Protein AF-A0A6N2LAY9-F1 (afdb_monomer_lite)

pLDDT: mean 89.41, std 8.12, range [63.25, 98.31]

InterPro domains:
  IPR001128 Cytochrome P450 [PF00067] (7-78)
  IPR036396 Cytochrome P450 superfamily [G3DSA:1.10.630.10] (2-80)
  IPR036396 Cytochrome P450 superfamily [SSF48264] (8-78)
  IPR050665 Plant Cytochrome P450 Monooxygenases [PTHR24282] (11-79)

Sequence (80 aa):
MSSYRNQDGKEETLEAEEVIDECKTFYFAGKETTANVLTWALLLLASHQEWQEKAREVFHVYGGKEVPGADNLSNLKIVS

Structure (mmCIF, N/CA/C/O backbone):
data_AF-A0A6N2LAY9-F1
#
_entry.id   AF-A0A6N2LAY9-F1
#
loop_
_atom_site.group_PDB
_atom_site.id
_atom_site.type_symbol
_atom_site.label_atom_id
_atom_site.label_alt_id
_atom_site.label_comp_id
_atom_site.label_asym_id
_atom_site.label_entity_id
_atom_site.label_seq_id
_atom_site.pdbx_PDB_ins_code
_atom_site.Cartn_x
_atom_site.Cartn_y
_atom_site.Cartn_z
_atom_site.occupancy
_atom_site.B_iso_or_equiv
_atom_site.auth_seq_id
_atom_site.auth_comp_id
_atom_site.auth_asym_id
_atom_site.auth_atom_id
_atom_site.pdbx_PDB_model_num
ATOM 1 N N . MET A 1 1 ? 10.225 0.123 -30.326 1.00 70.06 1 MET A N 1
ATOM 2 C CA . MET A 1 1 ? 10.219 0.848 -29.037 1.00 70.06 1 MET A CA 1
ATOM 3 C C . MET A 1 1 ? 10.701 2.271 -29.315 1.00 70.06 1 MET A C 1
ATOM 5 O O . MET A 1 1 ? 11.396 2.444 -30.309 1.00 70.06 1 MET A O 1
ATOM 9 N N . SER A 1 2 ? 10.257 3.284 -28.562 1.00 79.19 2 SER A N 1
ATOM 10 C CA . SER A 1 2 ? 10.663 4.684 -28.814 1.00 79.19 2 SER A CA 1
ATOM 11 C C . SER A 1 2 ? 12.133 4.877 -28.443 1.00 79.19 2 SER A C 1
ATOM 13 O O . SER A 1 2 ? 12.530 4.388 -27.385 1.00 79.19 2 SER A O 1
ATOM 15 N N . SER A 1 3 ? 12.918 5.582 -29.268 1.00 85.12 3 SER A N 1
ATOM 16 C CA . SER A 1 3 ? 14.282 5.957 -28.876 1.00 85.12 3 SER A CA 1
ATOM 17 C C . SER A 1 3 ? 14.246 7.060 -27.815 1.00 85.12 3 SER A C 1
ATOM 19 O O . SER A 1 3 ? 13.298 7.853 -27.751 1.00 85.12 3 SER A O 1
ATOM 21 N N . TYR A 1 4 ? 15.259 7.085 -26.955 1.00 84.31 4 TYR A N 1
ATOM 22 C CA . TYR A 1 4 ? 15.520 8.162 -26.005 1.00 84.31 4 TYR A CA 1
ATOM 23 C C . TYR A 1 4 ? 16.969 8.620 -26.148 1.00 84.31 4 TYR A C 1
ATOM 25 O O . TYR A 1 4 ? 17.827 7.893 -26.646 1.00 84.31 4 TYR A O 1
ATOM 33 N N . ARG A 1 5 ? 17.247 9.851 -25.719 1.00 87.75 5 ARG A N 1
ATOM 34 C CA . ARG A 1 5 ? 18.597 10.406 -25.757 1.00 87.75 5 ARG A CA 1
ATOM 35 C C . ARG A 1 5 ? 19.289 10.144 -24.424 1.00 87.75 5 ARG A C 1
ATOM 37 O O . ARG A 1 5 ? 18.810 10.613 -23.393 1.00 87.75 5 ARG A O 1
ATOM 44 N N . ASN A 1 6 ? 20.381 9.390 -24.444 1.00 85.81 6 ASN A N 1
ATOM 45 C CA . ASN A 1 6 ? 21.165 9.103 -23.247 1.00 85.81 6 ASN A CA 1
ATOM 46 C C . ASN A 1 6 ? 22.028 10.317 -22.831 1.00 85.81 6 ASN A C 1
ATOM 48 O O . ASN A 1 6 ? 22.042 11.354 -23.503 1.00 85.81 6 ASN A O 1
ATOM 52 N N . GLN A 1 7 ? 22.748 10.203 -21.711 1.00 85.06 7 GLN A N 1
ATOM 53 C CA . GLN A 1 7 ? 23.555 11.301 -21.149 1.00 85.06 7 GLN A CA 1
ATOM 54 C C . GLN A 1 7 ? 24.700 11.756 -22.073 1.00 85.06 7 GLN A C 1
ATOM 56 O O . GLN A 1 7 ? 25.084 12.922 -22.037 1.00 85.06 7 GLN A O 1
ATOM 61 N N . ASP A 1 8 ? 25.173 10.875 -22.959 1.00 90.06 8 ASP A N 1
ATOM 62 C CA . ASP A 1 8 ? 26.194 11.172 -23.972 1.00 90.06 8 ASP A CA 1
ATOM 63 C C . ASP A 1 8 ? 25.604 11.787 -25.253 1.00 90.06 8 ASP A C 1
ATOM 65 O O . ASP A 1 8 ? 26.307 12.013 -26.241 1.00 90.06 8 ASP A O 1
ATOM 69 N N . GLY A 1 9 ? 24.294 12.044 -25.276 1.00 88.00 9 GLY A N 1
ATOM 70 C CA . GLY A 1 9 ? 23.602 12.604 -26.426 1.00 88.00 9 GLY A CA 1
ATOM 71 C C . GLY A 1 9 ? 23.329 11.602 -27.549 1.00 88.00 9 GLY A C 1
ATOM 72 O O . GLY A 1 9 ? 22.898 12.050 -28.618 1.00 88.00 9 GLY A O 1
ATOM 73 N N . LYS A 1 10 ? 23.557 10.300 -27.330 1.00 88.88 10 LYS A N 1
ATOM 74 C CA . LYS A 1 10 ? 23.277 9.223 -28.290 1.00 88.88 10 LYS A CA 1
ATOM 75 C C . LYS A 1 10 ? 21.823 8.780 -28.182 1.00 88.88 10 LYS A C 1
ATOM 77 O O . LYS A 1 10 ? 21.252 8.776 -27.095 1.00 88.88 10 LYS A O 1
ATOM 82 N N . GLU A 1 11 ? 21.232 8.421 -29.316 1.00 89.88 11 GLU A N 1
ATOM 83 C CA . GLU A 1 11 ? 19.919 7.783 -29.325 1.00 89.88 11 GLU A CA 1
ATOM 84 C C . GLU A 1 11 ? 20.059 6.292 -29.035 1.00 89.88 11 GLU A C 1
ATOM 86 O O . GLU A 1 11 ? 20.785 5.583 -29.731 1.00 89.88 11 GLU A O 1
ATOM 91 N N . GLU A 1 12 ? 19.343 5.831 -28.017 1.00 89.12 12 GLU A N 1
ATOM 92 C CA . GLU A 1 12 ? 19.284 4.436 -27.596 1.00 89.12 12 GLU A CA 1
ATOM 93 C C . GLU A 1 12 ? 17.833 3.971 -27.524 1.00 89.12 12 GLU A C 1
ATOM 95 O O . GLU A 1 12 ? 16.891 4.764 -27.471 1.00 89.12 12 GLU A O 1
ATOM 100 N N . THR A 1 13 ? 17.645 2.659 -27.583 1.00 89.94 13 THR A N 1
ATOM 101 C CA . THR A 1 13 ? 16.346 2.006 -27.443 1.00 89.94 13 THR A CA 1
ATOM 102 C C . THR A 1 13 ? 16.508 0.903 -26.417 1.00 89.94 13 THR A C 1
ATOM 104 O O . THR A 1 13 ? 17.464 0.144 -26.527 1.00 89.94 13 THR A O 1
ATOM 107 N N . LEU A 1 14 ? 15.578 0.805 -25.465 1.00 89.06 14 LEU A N 1
ATOM 108 C CA . LEU A 1 14 ? 15.615 -0.271 -24.479 1.00 89.06 14 LEU A CA 1
ATOM 109 C C . LEU A 1 14 ? 15.490 -1.630 -25.170 1.00 89.06 14 LEU A C 1
ATOM 111 O O . LEU A 1 14 ? 14.617 -1.829 -26.022 1.00 89.06 14 LEU A O 1
ATOM 115 N N . GLU A 1 15 ? 16.340 -2.5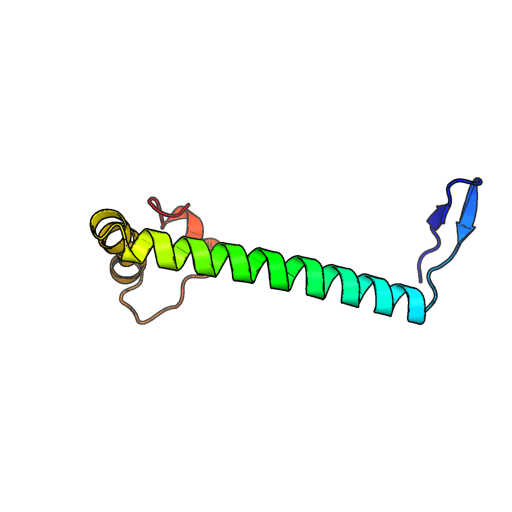67 -24.777 1.00 92.69 15 GLU A N 1
ATOM 116 C CA . GLU A 1 15 ? 16.192 -3.966 -25.141 1.00 92.69 15 GLU A CA 1
ATOM 117 C C . GLU A 1 15 ? 15.086 -4.630 -24.311 1.00 92.69 15 GLU A C 1
ATOM 119 O O . GLU A 1 15 ? 14.677 -4.150 -23.252 1.00 92.69 15 GLU A O 1
ATOM 124 N N . ALA A 1 16 ? 14.576 -5.767 -24.788 1.00 93.12 16 ALA A N 1
ATOM 125 C CA . ALA A 1 16 ? 13.512 -6.481 -24.085 1.00 93.12 16 ALA A CA 1
ATOM 126 C C . ALA A 1 16 ? 13.925 -6.896 -22.661 1.00 93.12 16 ALA A C 1
ATOM 128 O O . ALA A 1 16 ? 13.099 -6.826 -21.755 1.00 93.12 16 ALA A O 1
A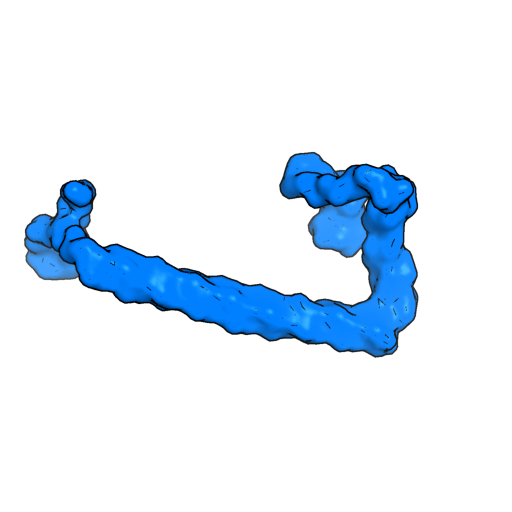TOM 129 N N . GLU A 1 17 ? 15.187 -7.290 -22.463 1.00 95.06 17 GLU A N 1
ATOM 130 C CA . GLU A 1 17 ? 15.695 -7.670 -21.140 1.00 95.06 17 GLU A CA 1
ATOM 131 C C . GLU A 1 17 ? 15.769 -6.464 -20.196 1.00 95.06 17 GLU A C 1
ATOM 133 O O . GLU A 1 17 ? 15.336 -6.563 -19.052 1.00 95.06 17 GLU A O 1
ATOM 138 N N . GLU A 1 18 ? 16.201 -5.298 -20.687 1.00 92.50 18 GLU A N 1
ATOM 139 C CA . GLU A 1 18 ? 16.241 -4.065 -19.891 1.00 92.50 18 GLU A CA 1
ATOM 140 C C . GLU A 1 18 ? 14.836 -3.647 -19.441 1.00 92.50 18 GLU A C 1
ATOM 142 O O . GLU A 1 18 ? 14.622 -3.317 -18.277 1.00 92.50 18 GLU A O 1
ATOM 147 N N . VAL A 1 19 ? 13.839 -3.737 -20.331 1.00 94.38 19 VAL A N 1
ATOM 148 C CA . VAL A 1 19 ? 12.434 -3.484 -19.962 1.00 94.38 19 VAL A CA 1
ATOM 149 C C . VAL A 1 19 ? 11.967 -4.454 -18.874 1.00 94.38 19 VAL A C 1
ATOM 151 O O . VAL A 1 19 ? 11.288 -4.047 -17.931 1.00 94.38 19 VAL A O 1
ATOM 154 N N . ILE A 1 20 ? 12.318 -5.736 -18.992 1.00 96.44 20 ILE A N 1
ATOM 155 C CA . ILE A 1 20 ? 11.963 -6.758 -18.003 1.00 96.44 20 ILE A CA 1
ATOM 156 C C . ILE A 1 20 ? 12.610 -6.451 -16.647 1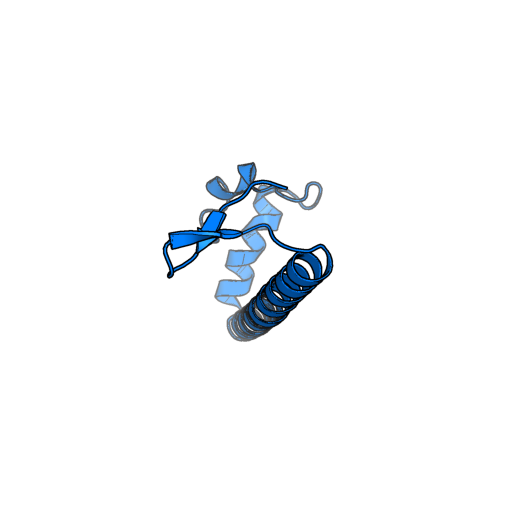.00 96.44 20 ILE A C 1
ATOM 158 O O . ILE A 1 20 ? 11.940 -6.562 -15.616 1.00 96.44 20 ILE A O 1
ATOM 162 N N . ASP A 1 21 ? 13.880 -6.060 -16.629 1.00 96.50 21 ASP A N 1
ATOM 163 C CA . ASP A 1 21 ? 14.603 -5.735 -15.402 1.00 96.50 21 ASP A CA 1
ATOM 164 C C . ASP A 1 21 ? 14.054 -4.482 -14.716 1.00 96.50 21 ASP A C 1
ATOM 166 O O . ASP A 1 21 ? 13.830 -4.495 -13.501 1.00 96.50 21 ASP A O 1
ATOM 170 N N . GLU A 1 22 ? 13.705 -3.444 -15.475 1.00 94.44 22 GLU A N 1
ATOM 171 C CA . GLU A 1 22 ? 13.021 -2.272 -14.924 1.00 94.44 22 GLU A CA 1
ATOM 172 C C . GLU A 1 22 ? 11.636 -2.635 -14.364 1.00 94.44 22 GLU A C 1
ATOM 174 O O . GLU A 1 22 ? 11.269 -2.222 -13.260 1.00 94.44 22 GLU A O 1
ATOM 179 N N . CYS A 1 23 ? 10.874 -3.498 -15.049 1.00 96.69 23 CYS A N 1
ATOM 180 C CA . CYS A 1 23 ? 9.608 -4.011 -14.519 1.00 96.69 23 CYS A CA 1
ATOM 181 C C . CYS A 1 23 ? 9.786 -4.768 -13.192 1.00 96.69 23 CYS A C 1
ATOM 183 O O . CYS A 1 23 ? 8.976 -4.586 -12.277 1.00 96.69 23 CYS A O 1
ATOM 185 N N . LYS A 1 24 ? 10.832 -5.597 -13.054 1.00 97.38 24 LYS A N 1
ATOM 186 C CA . LYS A 1 24 ? 11.154 -6.280 -11.786 1.00 97.38 24 LYS A CA 1
ATOM 187 C C . LYS A 1 24 ? 11.467 -5.263 -10.690 1.00 97.38 24 LYS A C 1
ATOM 189 O O . LYS A 1 24 ? 10.940 -5.387 -9.584 1.00 97.38 24 LYS A O 1
ATOM 194 N N . THR A 1 25 ? 12.270 -4.248 -10.999 1.00 97.25 25 THR A N 1
ATOM 195 C CA . THR A 1 25 ? 12.634 -3.181 -10.059 1.00 97.25 25 THR A CA 1
ATOM 196 C C . THR A 1 25 ? 11.396 -2.463 -9.526 1.00 97.25 25 THR A C 1
ATOM 198 O O . THR A 1 25 ? 11.210 -2.390 -8.309 1.00 97.25 25 THR A O 1
ATOM 201 N N . PHE A 1 26 ? 10.490 -2.018 -10.404 1.00 96.81 26 PHE A N 1
ATOM 202 C CA . PHE A 1 26 ? 9.236 -1.385 -9.978 1.00 96.81 26 PHE A CA 1
ATOM 203 C C . PHE A 1 26 ? 8.343 -2.328 -9.172 1.00 96.81 26 PHE A C 1
ATOM 205 O O . PHE A 1 26 ? 7.746 -1.909 -8.178 1.00 96.81 26 PHE A O 1
ATOM 212 N N . TYR A 1 27 ? 8.267 -3.602 -9.564 1.00 97.00 27 TYR A N 1
ATOM 213 C CA . TYR A 1 27 ? 7.481 -4.595 -8.841 1.00 97.00 27 TYR A CA 1
ATOM 214 C C . TYR A 1 27 ? 7.977 -4.773 -7.403 1.00 97.00 27 TYR A C 1
ATOM 216 O O . TYR A 1 27 ? 7.174 -4.723 -6.471 1.00 97.00 27 TYR A O 1
ATOM 224 N N . PHE A 1 28 ? 9.286 -4.948 -7.199 1.00 96.38 28 PHE A N 1
ATOM 225 C CA . PHE A 1 28 ? 9.849 -5.130 -5.861 1.00 96.38 28 PHE A CA 1
ATOM 226 C C . PHE A 1 28 ? 9.748 -3.862 -5.020 1.00 96.38 28 PHE A C 1
ATOM 228 O O . PHE A 1 28 ? 9.235 -3.924 -3.901 1.00 96.38 28 PHE A O 1
ATOM 235 N N . ALA A 1 29 ? 10.135 -2.713 -5.581 1.00 96.56 29 ALA A N 1
ATOM 236 C CA . ALA A 1 29 ? 10.031 -1.431 -4.895 1.00 96.56 29 ALA A CA 1
ATOM 237 C C . ALA A 1 29 ? 8.586 -1.151 -4.453 1.00 96.56 29 ALA A C 1
ATOM 239 O O . ALA A 1 29 ? 8.351 -0.807 -3.295 1.00 96.56 29 ALA A O 1
ATOM 240 N N . GLY A 1 30 ? 7.604 -1.363 -5.336 1.00 95.06 30 GLY A N 1
ATOM 241 C CA . GLY A 1 30 ? 6.189 -1.173 -5.020 1.00 95.06 30 GLY A CA 1
ATOM 242 C C . GLY A 1 30 ? 5.667 -2.183 -3.998 1.00 95.06 30 GLY A C 1
ATOM 243 O O . GLY A 1 30 ? 4.978 -1.805 -3.049 1.00 95.06 30 GLY A O 1
ATOM 244 N N . LYS A 1 31 ? 6.017 -3.465 -4.150 1.00 95.75 31 LYS A N 1
ATOM 245 C CA . LYS A 1 31 ? 5.557 -4.540 -3.263 1.00 95.75 31 LYS A CA 1
ATOM 246 C C . LYS A 1 31 ? 6.068 -4.362 -1.839 1.00 95.75 31 LYS A C 1
ATOM 248 O O . LYS A 1 31 ? 5.268 -4.404 -0.910 1.00 95.75 31 LYS A O 1
ATOM 253 N N . GLU A 1 32 ? 7.376 -4.205 -1.656 1.00 96.31 32 GLU A N 1
ATOM 254 C CA . GLU A 1 32 ? 7.985 -4.170 -0.322 1.00 96.31 32 GLU A CA 1
ATOM 255 C C . GLU A 1 32 ? 7.556 -2.928 0.457 1.00 96.31 32 GLU A C 1
ATOM 257 O O . GLU A 1 32 ? 7.156 -3.030 1.619 1.00 96.31 32 GLU A O 1
ATOM 262 N N . THR A 1 33 ? 7.554 -1.766 -0.199 1.00 97.50 33 THR A N 1
ATOM 263 C CA . THR A 1 33 ? 7.137 -0.511 0.436 1.00 97.50 33 THR A CA 1
ATOM 264 C C . THR A 1 33 ? 5.655 -0.531 0.800 1.00 97.50 33 THR A C 1
ATOM 266 O O . THR A 1 33 ? 5.314 -0.240 1.947 1.00 97.50 33 THR A O 1
ATOM 269 N N . THR A 1 34 ? 4.775 -0.952 -0.116 1.00 97.62 34 THR A N 1
ATOM 270 C CA . THR A 1 34 ? 3.328 -1.028 0.144 1.00 97.62 34 THR A CA 1
ATOM 271 C C . THR A 1 34 ? 3.009 -2.061 1.222 1.00 97.62 34 THR A C 1
ATOM 273 O O . THR A 1 34 ? 2.211 -1.781 2.115 1.00 97.62 34 THR A O 1
ATOM 276 N N . ALA A 1 35 ? 3.651 -3.235 1.193 1.00 97.75 35 ALA A N 1
ATOM 277 C CA . ALA A 1 35 ? 3.467 -4.252 2.226 1.00 97.75 35 ALA A CA 1
ATOM 278 C C . ALA A 1 35 ? 3.871 -3.720 3.607 1.00 97.75 35 ALA A C 1
ATOM 280 O O . ALA A 1 35 ? 3.095 -3.841 4.552 1.00 97.75 35 ALA A O 1
ATOM 281 N N . ASN A 1 36 ? 5.033 -3.069 3.713 1.00 98.00 36 ASN A N 1
ATOM 282 C CA . ASN A 1 36 ? 5.490 -2.478 4.967 1.00 98.00 36 ASN A CA 1
ATOM 283 C C . ASN A 1 36 ? 4.529 -1.383 5.465 1.00 98.00 36 ASN A C 1
ATOM 285 O O . ASN A 1 36 ? 4.161 -1.381 6.639 1.00 98.00 36 ASN A O 1
ATOM 289 N N . VAL A 1 37 ? 4.063 -0.493 4.580 1.00 97.88 37 VAL A N 1
ATOM 290 C CA . VAL A 1 37 ? 3.064 0.535 4.923 1.00 97.88 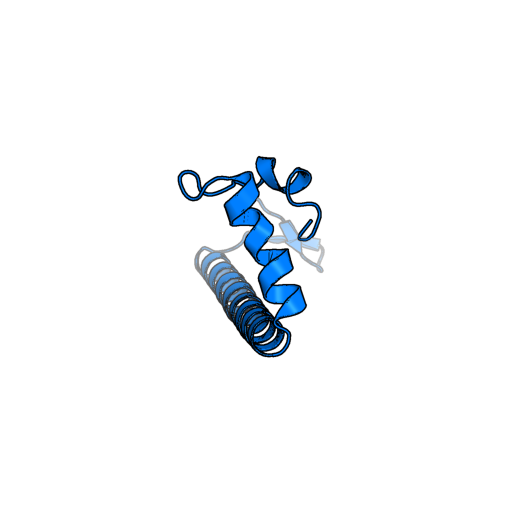37 VAL A CA 1
ATOM 291 C C . VAL A 1 37 ? 1.783 -0.101 5.465 1.00 97.88 37 VAL A C 1
ATOM 293 O O . VAL A 1 37 ? 1.304 0.313 6.520 1.00 97.88 37 VAL A O 1
ATOM 296 N N . LEU A 1 38 ? 1.252 -1.135 4.805 1.00 97.44 38 LEU A N 1
ATOM 297 C CA . LEU A 1 38 ? 0.054 -1.840 5.267 1.00 97.44 38 LEU A CA 1
ATOM 298 C C . LEU A 1 38 ? 0.277 -2.533 6.616 1.00 97.44 38 LEU A C 1
ATOM 300 O O . LEU A 1 38 ? -0.592 -2.465 7.483 1.00 97.44 38 LEU A O 1
ATOM 304 N N . THR A 1 39 ? 1.437 -3.161 6.828 1.00 98.31 39 THR A N 1
ATOM 305 C CA . THR A 1 39 ? 1.786 -3.778 8.114 1.00 98.31 39 THR A CA 1
ATOM 306 C C . THR A 1 39 ? 1.777 -2.753 9.245 1.00 98.31 39 THR A C 1
ATOM 308 O O . THR A 1 39 ? 1.130 -2.981 10.268 1.00 98.31 39 THR A O 1
ATOM 311 N N . TRP A 1 40 ? 2.439 -1.609 9.063 1.00 98.06 40 TRP A N 1
ATOM 312 C CA . TRP A 1 40 ? 2.457 -0.550 10.073 1.00 98.06 40 TRP A CA 1
ATOM 313 C C . TRP A 1 40 ? 1.084 0.085 10.279 1.00 98.06 40 TRP A C 1
ATOM 315 O O . TRP A 1 40 ? 0.695 0.314 11.423 1.00 98.06 40 TRP A O 1
ATOM 325 N N . ALA A 1 41 ? 0.319 0.312 9.209 1.00 96.69 41 ALA A N 1
ATOM 326 C CA . ALA A 1 41 ? -1.045 0.821 9.308 1.00 96.69 41 ALA A CA 1
ATOM 327 C C . ALA A 1 41 ? -1.931 -0.117 10.144 1.00 96.69 41 ALA A C 1
ATOM 329 O O . ALA A 1 41 ? -2.592 0.330 11.079 1.00 96.69 41 ALA A O 1
ATOM 330 N N . LEU A 1 42 ? -1.897 -1.427 9.872 1.00 97.12 42 LEU A N 1
ATOM 331 C CA . LEU A 1 42 ? -2.651 -2.421 10.641 1.00 97.12 42 LEU A CA 1
ATOM 332 C C . LEU A 1 42 ? -2.195 -2.491 12.102 1.00 97.12 42 LEU A C 1
ATOM 334 O O . LEU A 1 42 ? -3.042 -2.552 12.993 1.00 97.12 42 LEU A O 1
ATOM 338 N N . LEU A 1 43 ? -0.885 -2.441 12.361 1.00 98.25 43 LEU A N 1
ATOM 339 C CA . LEU A 1 43 ? -0.338 -2.427 13.720 1.00 98.25 43 LEU A CA 1
ATOM 340 C C . LEU A 1 43 ? -0.817 -1.199 14.508 1.00 98.25 43 LEU A C 1
ATOM 342 O O . LEU A 1 43 ? -1.248 -1.325 15.658 1.00 98.25 43 LEU A O 1
ATOM 346 N N . LEU A 1 44 ? -0.768 -0.017 13.890 1.00 97.19 44 LEU A N 1
ATOM 347 C CA . LEU A 1 44 ? -1.199 1.233 14.509 1.00 97.19 44 LEU A CA 1
ATOM 348 C C . LEU A 1 44 ? -2.704 1.237 14.771 1.00 97.19 44 LEU A C 1
ATOM 350 O O . LEU A 1 44 ? -3.106 1.606 15.871 1.00 97.19 44 LEU A O 1
ATOM 354 N N . LEU A 1 45 ? -3.522 0.768 13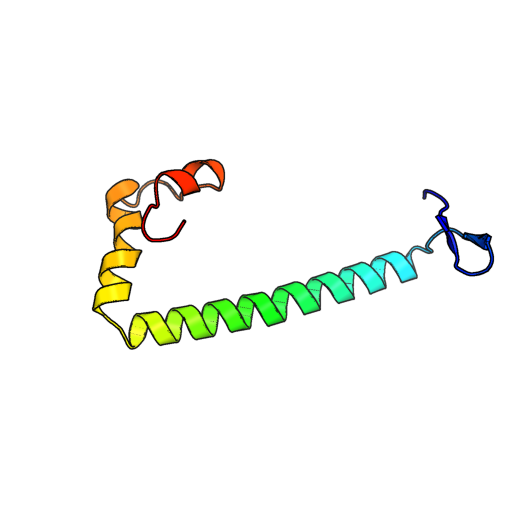.825 1.00 96.12 45 LEU A N 1
ATOM 355 C CA . LEU A 1 45 ? -4.968 0.634 14.023 1.00 96.12 45 LEU A CA 1
ATOM 356 C C . LEU A 1 45 ? -5.295 -0.363 15.143 1.00 96.12 45 LEU A C 1
ATOM 358 O O . LEU A 1 45 ? -6.155 -0.081 15.968 1.00 96.12 45 LEU A O 1
ATOM 362 N N . ALA A 1 46 ? -4.596 -1.499 15.215 1.00 96.69 46 ALA A N 1
ATOM 363 C CA . ALA A 1 46 ? -4.784 -2.473 16.293 1.00 96.69 46 ALA A CA 1
ATOM 364 C C . ALA A 1 46 ? -4.384 -1.918 17.671 1.00 96.69 46 ALA A C 1
ATOM 366 O O . ALA A 1 46 ? -4.992 -2.270 18.678 1.00 96.69 46 ALA A O 1
ATOM 367 N N . SER A 1 47 ? -3.377 -1.042 17.716 1.00 97.62 47 SER A N 1
ATOM 368 C CA . SER A 1 47 ? -2.907 -0.411 18.957 1.00 97.62 47 SER A CA 1
ATOM 369 C C . SER A 1 47 ? -3.753 0.798 19.378 1.00 97.62 47 SER A C 1
ATOM 371 O O . SER A 1 47 ? -3.721 1.187 20.542 1.00 97.62 47 SER A O 1
ATOM 373 N N . HIS A 1 48 ? -4.516 1.393 18.454 1.00 96.25 48 HIS A N 1
ATOM 374 C CA . HIS A 1 48 ? -5.311 2.599 18.688 1.00 96.25 48 HIS A CA 1
ATOM 375 C C . HIS A 1 48 ? -6.767 2.391 18.253 1.00 96.25 48 HIS A C 1
ATOM 377 O O . HIS A 1 48 ? -7.179 2.793 17.162 1.00 96.25 48 HIS A O 1
ATOM 383 N N . GLN A 1 49 ? -7.561 1.793 19.144 1.00 95.31 49 GLN A N 1
ATOM 384 C CA . GLN A 1 49 ? -8.937 1.377 18.856 1.00 95.31 49 GLN A CA 1
ATOM 385 C C . GLN A 1 49 ? -9.848 2.523 18.384 1.00 95.31 49 GLN A C 1
ATOM 387 O O . GLN A 1 49 ? -10.646 2.324 17.474 1.00 95.31 49 GLN A O 1
ATOM 392 N N . GLU A 1 50 ? -9.673 3.735 18.919 1.00 95.38 50 GLU A N 1
ATOM 393 C CA . GLU A 1 50 ? -10.387 4.942 18.468 1.00 95.38 50 GLU A CA 1
ATOM 394 C C . GLU A 1 50 ? -10.209 5.187 16.960 1.00 95.38 50 GLU A C 1
ATOM 396 O O . GLU A 1 50 ? -11.168 5.464 16.238 1.00 95.38 50 GLU A O 1
ATOM 401 N N . TRP A 1 51 ? -8.975 5.073 16.466 1.00 94.19 51 TRP A N 1
ATOM 402 C CA . TRP A 1 51 ? -8.672 5.260 15.049 1.00 94.19 51 TRP A CA 1
ATOM 403 C C . TRP A 1 51 ? -9.175 4.091 14.209 1.00 94.19 51 TRP A C 1
ATOM 405 O O . TRP A 1 51 ? -9.622 4.299 13.082 1.00 94.19 51 TRP A O 1
ATOM 415 N N . GLN A 1 52 ? -9.176 2.876 14.760 1.00 94.56 52 GLN A N 1
ATOM 416 C CA . GLN A 1 52 ? -9.792 1.728 14.103 1.00 94.56 52 GLN A CA 1
ATOM 417 C C . GLN A 1 52 ? -11.305 1.904 13.933 1.00 94.56 52 GLN A C 1
ATOM 419 O O . GLN A 1 52 ? -11.834 1.607 12.865 1.00 94.56 52 GLN A O 1
ATOM 424 N N . GLU A 1 53 ? -12.005 2.393 14.956 1.00 92.19 53 GLU A N 1
ATOM 425 C CA . GLU A 1 53 ? -13.445 2.666 14.902 1.00 92.19 53 GLU A CA 1
ATOM 426 C C . GLU A 1 53 ? -13.770 3.752 13.875 1.00 92.19 53 GLU A C 1
ATOM 428 O O . GLU A 1 53 ? -14.642 3.553 13.030 1.00 92.19 53 GLU A O 1
ATOM 433 N N . LYS A 1 54 ? -13.001 4.846 13.866 1.00 90.75 54 LYS A N 1
ATOM 434 C CA . LYS A 1 54 ? -13.104 5.905 12.852 1.00 90.75 54 LYS A CA 1
ATOM 435 C C . LYS A 1 54 ? -12.864 5.375 11.434 1.00 90.75 54 LYS A C 1
ATOM 437 O O . LYS A 1 54 ? -13.652 5.641 10.535 1.00 90.75 54 LYS A O 1
ATOM 442 N N . ALA A 1 55 ? -11.831 4.558 11.225 1.00 89.38 55 ALA A N 1
ATOM 443 C CA . ALA A 1 55 ? -11.545 3.962 9.917 1.00 89.38 55 ALA A CA 1
ATOM 444 C C . ALA A 1 55 ? -12.652 3.000 9.438 1.00 89.38 55 ALA A C 1
ATOM 446 O O . ALA A 1 55 ? -12.858 2.836 8.234 1.00 89.38 55 ALA A O 1
ATOM 447 N N . ARG A 1 56 ? -13.410 2.381 10.356 1.00 88.44 56 ARG A N 1
ATOM 448 C CA . ARG A 1 56 ? -14.570 1.539 10.015 1.00 88.44 56 ARG A CA 1
ATOM 449 C C . ARG A 1 56 ? -15.771 2.338 9.507 1.00 88.44 56 ARG A C 1
ATOM 451 O O . ARG A 1 56 ? -16.685 1.713 8.972 1.00 88.44 56 ARG A O 1
ATOM 458 N N . GLU A 1 57 ? -15.762 3.672 9.568 1.00 81.75 57 GLU A N 1
ATOM 459 C CA . GLU A 1 57 ? -16.790 4.512 8.935 1.00 81.75 57 GLU A CA 1
ATOM 460 C C . GLU A 1 57 ? -16.940 4.201 7.436 1.00 81.75 57 GLU A C 1
ATOM 462 O O . GLU A 1 57 ? -18.047 4.262 6.909 1.00 81.75 57 GLU A O 1
ATOM 467 N N . VAL A 1 58 ? -15.878 3.736 6.763 1.00 82.50 58 VAL A N 1
ATOM 468 C CA . VAL A 1 58 ? -15.942 3.231 5.378 1.00 82.50 58 VAL A CA 1
ATOM 469 C C . VAL A 1 58 ? -17.068 2.196 5.205 1.00 82.50 58 VAL A C 1
ATOM 471 O O . VAL A 1 58 ? -17.829 2.257 4.240 1.00 82.50 58 VAL A O 1
ATOM 474 N N . PHE A 1 59 ? -17.237 1.278 6.165 1.00 79.50 59 PHE A N 1
ATOM 475 C CA . PHE A 1 59 ? -18.329 0.298 6.144 1.00 79.50 59 PHE A CA 1
ATOM 476 C C . PHE A 1 59 ? -19.701 0.931 6.380 1.00 79.50 59 PHE A C 1
ATOM 478 O O . PHE A 1 59 ? -20.693 0.412 5.874 1.00 79.50 59 PHE A O 1
ATOM 485 N N . HIS A 1 60 ? -19.781 2.029 7.131 1.00 78.56 60 HIS A N 1
ATOM 486 C CA . HIS A 1 60 ? -21.029 2.766 7.326 1.00 78.56 60 HIS A CA 1
ATOM 487 C C . HIS A 1 60 ? -21.438 3.544 6.074 1.00 78.56 60 HIS A C 1
ATOM 489 O O . HIS A 1 60 ? -22.620 3.544 5.738 1.00 78.56 60 HIS A O 1
ATOM 495 N N . VAL A 1 61 ? -20.482 4.135 5.350 1.00 80.88 61 VAL A N 1
ATOM 496 C CA . VAL A 1 61 ? -20.747 4.865 4.099 1.00 80.88 61 VAL A CA 1
ATOM 497 C C . VAL A 1 61 ? -21.186 3.916 2.977 1.00 80.88 61 VAL A C 1
ATOM 499 O O . VAL A 1 61 ? -22.137 4.225 2.265 1.00 80.88 61 VAL A O 1
ATOM 502 N N . TYR A 1 62 ? -20.546 2.747 2.840 1.00 81.31 62 TYR A N 1
ATOM 503 C CA . TYR A 1 62 ? -20.788 1.819 1.717 1.00 81.31 62 TYR A CA 1
ATOM 504 C C . TYR A 1 62 ? -21.605 0.563 2.079 1.00 81.31 62 TYR A C 1
ATOM 506 O O . TYR A 1 62 ? -21.862 -0.300 1.237 1.00 81.31 62 TYR A O 1
ATOM 514 N N . GLY A 1 63 ? -22.036 0.430 3.338 1.00 73.81 63 GLY A N 1
ATOM 515 C CA . GLY A 1 63 ? -22.974 -0.605 3.791 1.00 73.81 63 GLY A CA 1
ATOM 516 C C . GLY A 1 63 ? -22.511 -2.056 3.596 1.00 73.81 63 GLY A C 1
ATOM 517 O O . GLY A 1 63 ? -23.344 -2.963 3.605 1.00 73.81 63 GLY A O 1
ATOM 518 N N . GLY A 1 64 ? -21.213 -2.288 3.370 1.00 70.19 64 GLY A N 1
ATOM 519 C CA . GLY A 1 64 ? -20.612 -3.614 3.181 1.00 70.19 64 GLY A CA 1
ATOM 520 C C . GLY A 1 64 ? -21.019 -4.364 1.903 1.00 70.19 64 GLY A C 1
ATOM 521 O O . GLY A 1 64 ? -20.641 -5.523 1.754 1.00 70.19 64 GLY A O 1
ATOM 522 N N . LYS A 1 65 ? -21.787 -3.744 0.996 1.00 68.88 65 LYS A N 1
ATOM 523 C CA . LYS A 1 65 ? -22.242 -4.373 -0.260 1.00 68.88 65 LYS A CA 1
ATOM 524 C C . LYS A 1 65 ? -21.384 -4.005 -1.464 1.00 68.88 65 LYS A C 1
ATOM 526 O O . LYS A 1 65 ? -21.347 -4.763 -2.427 1.00 68.88 65 LYS A O 1
ATOM 531 N N . GLU A 1 66 ? -20.707 -2.865 -1.399 1.00 76.62 66 GLU A N 1
ATOM 532 C CA . GLU A 1 66 ? -19.923 -2.321 -2.500 1.00 76.62 66 GLU A CA 1
ATOM 533 C C . GLU A 1 66 ? -18.526 -1.948 -2.001 1.00 76.62 66 GLU A C 1
ATOM 535 O O . GLU A 1 66 ? -18.371 -1.346 -0.936 1.00 76.62 66 GLU A O 1
ATOM 540 N N . VAL A 1 67 ? -17.500 -2.368 -2.744 1.00 80.75 67 VAL A N 1
ATOM 541 C CA . VAL A 1 67 ? -16.111 -2.007 -2.453 1.00 80.75 67 VAL A CA 1
ATOM 542 C C . VAL A 1 67 ? -15.865 -0.639 -3.093 1.00 80.75 67 VAL A C 1
ATOM 544 O O . VAL A 1 67 ? -15.991 -0.541 -4.314 1.00 80.75 67 VAL A O 1
ATOM 547 N N . PRO A 1 68 ? -15.545 0.413 -2.317 1.00 83.38 68 PRO A N 1
ATOM 548 C CA . PRO A 1 68 ? -15.336 1.742 -2.876 1.00 83.38 68 PRO A CA 1
ATOM 549 C C . PRO A 1 68 ? -14.149 1.748 -3.845 1.00 83.38 68 PRO A C 1
ATOM 551 O O . PRO A 1 68 ? -13.081 1.213 -3.542 1.00 83.38 68 PRO A O 1
ATOM 554 N N . GLY A 1 69 ? -14.346 2.361 -5.012 1.00 84.56 69 GLY A N 1
ATOM 555 C CA . GLY A 1 69 ? -13.298 2.620 -5.995 1.00 84.56 69 GLY A CA 1
ATOM 556 C C . GLY A 1 69 ? -12.539 3.921 -5.714 1.00 84.56 69 GLY A C 1
ATOM 557 O O . GLY A 1 69 ? -12.818 4.638 -4.754 1.00 84.56 69 GLY A O 1
ATOM 558 N N . ALA A 1 70 ? -11.587 4.266 -6.581 1.00 86.38 70 ALA A N 1
ATOM 559 C CA . ALA A 1 70 ? -10.815 5.506 -6.444 1.00 86.38 70 ALA A CA 1
ATOM 560 C C . ALA A 1 70 ? -11.702 6.766 -6.518 1.00 86.38 70 ALA A C 1
ATOM 562 O O . ALA A 1 70 ? -11.496 7.716 -5.764 1.00 86.38 70 ALA A O 1
ATOM 563 N N . ASP A 1 71 ? -12.749 6.741 -7.347 1.00 88.50 71 ASP A N 1
ATOM 564 C CA . ASP A 1 71 ? -13.697 7.856 -7.505 1.00 88.50 71 ASP A CA 1
ATOM 565 C C . ASP A 1 71 ? -14.501 8.149 -6.226 1.00 88.50 71 ASP A C 1
ATOM 567 O O . ASP A 1 71 ? -15.088 9.218 -6.063 1.00 88.50 71 ASP A O 1
ATOM 571 N N . ASN A 1 72 ? -14.515 7.200 -5.290 1.00 85.06 72 ASN A N 1
ATOM 572 C CA . ASN A 1 72 ? -15.265 7.254 -4.045 1.00 85.06 72 ASN A CA 1
ATOM 573 C C . ASN A 1 72 ? -14.459 7.830 -2.865 1.00 85.06 72 ASN A C 1
ATOM 575 O O . ASN A 1 72 ? -15.014 7.986 -1.772 1.00 85.06 72 ASN A O 1
ATOM 579 N N . LEU A 1 73 ? -13.173 8.155 -3.064 1.00 85.00 73 LEU A N 1
ATOM 580 C CA . LEU A 1 73 ? -12.266 8.618 -2.005 1.00 85.00 73 LEU A CA 1
ATOM 581 C C . LEU A 1 73 ? -12.720 9.927 -1.348 1.00 85.00 73 LEU A C 1
ATOM 583 O O . LEU A 1 73 ? -12.600 10.070 -0.136 1.00 85.00 73 LEU A O 1
ATOM 587 N N . SER A 1 74 ? -13.312 10.851 -2.108 1.00 86.94 74 SER A N 1
ATOM 588 C CA . SER A 1 74 ? -13.808 12.139 -1.588 1.00 86.94 74 SER A CA 1
ATOM 589 C C . SER A 1 74 ? -14.919 11.995 -0.538 1.00 86.94 74 SER A C 1
ATOM 591 O O . SER A 1 74 ? -15.141 12.900 0.267 1.00 86.94 74 SER A O 1
ATOM 593 N N . ASN A 1 75 ? -15.598 10.846 -0.511 1.00 84.56 75 ASN A N 1
ATOM 594 C CA . ASN A 1 75 ? -16.624 10.539 0.480 1.00 84.56 75 ASN A CA 1
ATOM 595 C C . ASN A 1 75 ? -16.033 9.975 1.787 1.00 84.56 75 ASN A C 1
ATOM 597 O O . ASN A 1 75 ? -16.745 9.897 2.786 1.00 84.56 75 ASN A O 1
ATOM 601 N N . LEU A 1 76 ? -14.752 9.585 1.806 1.00 87.00 76 LEU A N 1
ATOM 602 C CA . LEU A 1 76 ? -14.064 8.984 2.953 1.00 87.00 76 LEU A CA 1
ATOM 603 C C . LEU A 1 76 ? -13.272 10.027 3.749 1.00 87.00 76 LEU A C 1
ATOM 605 O O . LEU A 1 76 ? -12.057 9.938 3.864 1.00 87.00 76 LEU A O 1
ATOM 609 N N . LYS A 1 77 ? -13.965 11.000 4.345 1.00 83.00 77 LYS A N 1
ATOM 610 C CA . LYS A 1 77 ? -13.359 12.201 4.966 1.00 83.00 77 LYS A CA 1
ATOM 611 C C . LYS A 1 77 ? -12.300 11.944 6.046 1.00 83.00 77 LYS A C 1
ATOM 613 O O . LYS A 1 77 ? -11.514 12.835 6.342 1.00 83.00 77 LYS A O 1
ATOM 618 N N . ILE A 1 78 ? -12.319 10.773 6.680 1.00 84.25 78 ILE A N 1
ATOM 619 C CA . ILE A 1 78 ? -11.339 10.384 7.705 1.00 84.25 78 ILE A CA 1
ATOM 620 C C . ILE A 1 78 ? -10.061 9.799 7.084 1.00 84.25 78 ILE A C 1
ATOM 622 O O . ILE A 1 78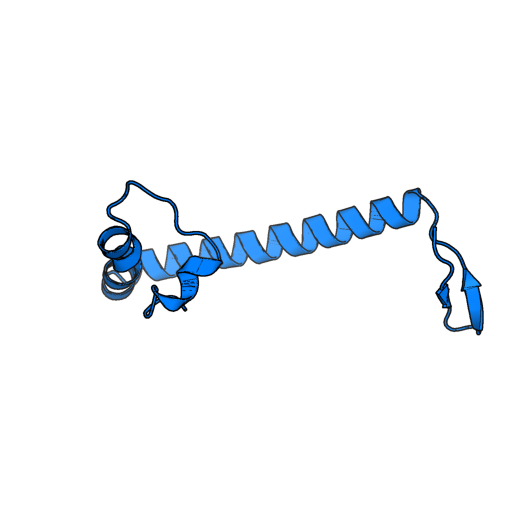 ? -8.998 9.864 7.696 1.00 84.25 78 ILE A O 1
ATOM 626 N N . VAL A 1 79 ? -10.168 9.206 5.894 1.00 75.12 79 VAL A N 1
ATOM 627 C CA . VAL A 1 79 ? -9.107 8.418 5.246 1.00 75.12 79 VAL A CA 1
ATOM 628 C C . VAL A 1 79 ? -8.547 9.124 3.996 1.00 75.12 79 VAL A C 1
ATOM 630 O O . VAL A 1 79 ? -7.500 8.714 3.502 1.00 75.12 79 VAL A O 1
ATOM 633 N N . SER A 1 80 ? -9.226 10.166 3.490 1.00 63.25 80 SER A N 1
ATOM 634 C CA . SER A 1 80 ? -8.839 10.968 2.315 1.00 63.25 80 SER A CA 1
ATOM 635 C C . SER A 1 80 ? -7.819 12.055 2.618 1.00 63.25 80 SER A C 1
ATOM 637 O O . SER A 1 80 ? -8.050 12.775 3.618 1.00 63.25 80 SER A O 1
#

Radius of gyration: 20.8 Å; chains: 1; bounding box: 49×20×48 Å

Secondary structure (DSSP, 8-state):
---EE-TTS-EE---HHHHHHHHHHHHHHHHHHHHHHHHHHHHHHHH-HHHHHHHTHHHHHHTTTS---GGGGGG-TTT-

Foldseek 3Di:
DDWDQDPVRDTDDDDPVNVVVVVVVCVVVVVVVVVVVVVVVVVVCVVPVVLVVLQCVCCVVVVPPDDDDPVCVVVSVSRD

Organism: Salix viminalis (NCBI:txid40686)